Protein AF-A0A2G7TB02-F1 (afdb_monomer)

Foldseek 3Di:
DAQAFEAEPVRHTQWGFHDFDADPVRHTFWTWTQLDDPPPDDGQTATHGVVQWDQDPNHTYRYPDDSVNRSPHDGDDDPPLVVVLVVLLVVLVVLLVVLVVLLVVLVVVLVVDDPVVNVVSVVLSVQSVVLSVQLVVLSVVLVVVDSPCNVVSSVSNVVSSVSSVVSSVVVVD

pLDDT: mean 89.94, std 10.02, range [47.81, 98.06]

Sequence (173 aa):
MIGKFIFNDTGGKVGRVDDLIISPDKNVTYAIVSAGGFVGIGQHDVAIPIREINEISGKLIIMGATRQSVKDMPAFTYTNEAMVREQFLANAGKEISKGKAAVSELEKKYDLASSDAKVNIQMHINRMHTEIKSADEKMNEMRHSGVKNWRDFEAGVVAAIDRIKKSMALSEG

Solvent-accessible surface area (backbone atoms only — not comparable to full-atom values): 9484 Å² total; per-residue (Å²): 111,69,74,39,57,30,24,19,77,86,69,49,74,29,35,31,25,72,44,70,46,64,45,96,88,72,44,75,51,28,34,31,28,39,35,71,54,59,95,90,59,70,78,46,28,22,70,42,53,42,90,58,51,43,79,55,96,89,39,37,30,28,76,86,54,43,41,63,62,49,53,70,42,69,67,50,71,82,76,55,51,56,59,55,49,50,53,48,52,52,53,52,50,51,55,51,51,51,48,53,52,51,44,56,53,48,53,58,49,38,77,75,43,54,77,76,54,28,57,59,44,51,53,51,44,54,51,47,53,52,31,47,51,53,25,54,52,36,50,49,54,30,62,72,52,38,70,88,49,30,73,83,35,44,65,57,31,52,55,25,50,51,50,34,55,52,52,52,57,66,73,77,113

Radius of gyration: 26.58 Å; Cα contacts (8 Å, |Δi|>4): 226; chains: 1; bounding box: 56×30×71 Å

Organism: NCBI:txid2050562

InterPro domains:
  IPR011033 PRC-barrel-like superfamily [SSF50346] (2-78)
  IPR027275 PRC-barrel domain [PF05239] (2-63)

Mean predicted aligned error: 10.05 Å

Secondary structure (DSSP, 8-state):
-TTPEEE-TTS-EEEEEEEEEE-TTS-EEEEEEE-S--TTS---EEEEEGGG-EEETTEEE-TT--HHHHHSSPPP----HHHHHHHHHHHHHHHHHHHHHHHHHHHHHHHHS-HHHHHHHHHHHHHHHHHHHHHHHHHHHHHHHHHHHTHHHHHHHHHHHHHHHHHHHTTT-

Structure (mmCIF, N/CA/C/O backbone):
data_AF-A0A2G7TB02-F1
#
_entry.id   AF-A0A2G7TB02-F1
#
loop_
_atom_site.group_PDB
_atom_site.id
_atom_site.type_symbol
_atom_site.label_atom_id
_atom_site.label_alt_id
_atom_site.label_comp_id
_atom_site.label_asym_id
_atom_site.label_entity_id
_atom_site.label_seq_id
_atom_site.pdbx_PDB_ins_code
_atom_site.Cartn_x
_atom_site.Cartn_y
_atom_site.Cartn_z
_atom_site.occupancy
_atom_site.B_iso_or_equiv
_atom_site.auth_seq_id
_atom_site.auth_comp_id
_atom_site.auth_asym_id
_atom_site.auth_atom_id
_atom_site.pdbx_PDB_model_num
ATOM 1 N N . MET A 1 1 ? 21.167 -8.472 -21.580 1.00 82.38 1 MET A N 1
ATOM 2 C CA . MET A 1 1 ? 20.694 -7.115 -21.945 1.00 82.38 1 MET A CA 1
ATOM 3 C C . MET A 1 1 ? 21.054 -6.073 -20.896 1.00 82.38 1 MET A C 1
ATOM 5 O O . MET A 1 1 ? 21.525 -5.019 -21.295 1.00 82.38 1 MET A O 1
ATOM 9 N N . ILE A 1 2 ? 20.884 -6.353 -19.598 1.00 90.50 2 ILE A N 1
ATOM 10 C CA . ILE A 1 2 ? 21.295 -5.448 -18.507 1.00 90.50 2 ILE A CA 1
ATOM 11 C C . ILE A 1 2 ? 22.761 -5.012 -18.669 1.00 90.50 2 ILE A C 1
ATOM 13 O O . ILE A 1 2 ? 23.611 -5.809 -19.072 1.00 90.50 2 ILE A O 1
ATOM 17 N N . GLY A 1 3 ? 23.034 -3.732 -18.417 1.00 89.25 3 GLY A N 1
ATOM 18 C CA . GLY A 1 3 ? 24.341 -3.093 -18.559 1.00 89.25 3 GLY A CA 1
ATOM 19 C C . GLY A 1 3 ? 24.702 -2.671 -19.988 1.00 89.25 3 GLY A C 1
ATOM 20 O O . GLY A 1 3 ? 25.637 -1.886 -20.162 1.00 89.25 3 GLY A O 1
ATOM 21 N N . LYS A 1 4 ? 23.976 -3.134 -21.019 1.00 93.88 4 LYS A N 1
ATOM 22 C CA . LYS A 1 4 ? 24.222 -2.726 -22.412 1.00 93.88 4 LYS A CA 1
ATOM 23 C C . LYS A 1 4 ? 23.733 -1.294 -22.663 1.00 93.88 4 LYS A C 1
ATOM 25 O O . LYS A 1 4 ? 22.720 -0.850 -22.122 1.00 93.88 4 LYS A O 1
ATOM 30 N N . PHE A 1 5 ? 24.439 -0.583 -23.541 1.00 93.88 5 PHE A N 1
ATOM 31 C CA . PHE A 1 5 ? 23.983 0.703 -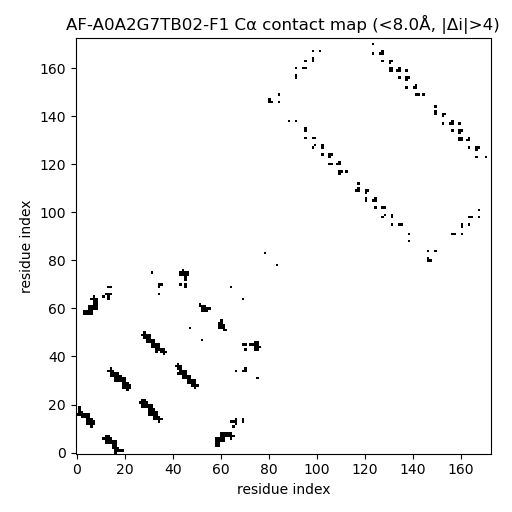24.066 1.00 93.88 5 PHE A CA 1
ATOM 32 C C . PHE A 1 5 ? 22.949 0.517 -25.174 1.00 93.88 5 PHE A C 1
ATOM 34 O O . PHE A 1 5 ? 23.034 -0.430 -25.959 1.00 93.88 5 PHE A O 1
ATOM 41 N N . ILE A 1 6 ? 22.014 1.461 -25.240 1.00 94.19 6 ILE A N 1
ATOM 42 C CA . ILE A 1 6 ? 21.049 1.587 -26.327 1.00 94.19 6 ILE A CA 1
ATOM 43 C C . ILE A 1 6 ? 21.522 2.684 -27.273 1.00 94.19 6 ILE A C 1
ATOM 45 O O . ILE A 1 6 ? 21.943 3.765 -26.841 1.00 94.19 6 ILE A O 1
ATOM 49 N N . PHE A 1 7 ? 21.433 2.389 -28.561 1.00 95.06 7 PHE A N 1
ATOM 50 C CA . PHE A 1 7 ? 21.759 3.273 -29.664 1.00 95.06 7 PHE A CA 1
ATOM 51 C C . PHE A 1 7 ? 20.503 3.577 -30.482 1.00 95.06 7 PHE A C 1
ATOM 53 O O . PHE A 1 7 ? 19.486 2.896 -30.363 1.00 95.06 7 PHE A O 1
ATOM 60 N N . ASN A 1 8 ? 20.579 4.595 -31.321 1.00 94.88 8 ASN A N 1
ATOM 61 C CA . ASN A 1 8 ? 19.619 4.809 -32.393 1.00 94.88 8 ASN A CA 1
ATOM 62 C C . ASN A 1 8 ? 20.157 4.276 -33.730 1.00 94.88 8 ASN A C 1
ATOM 64 O O . ASN A 1 8 ? 21.271 3.752 -33.815 1.00 94.88 8 ASN A O 1
ATOM 68 N N . ASP A 1 9 ? 19.356 4.416 -34.779 1.00 93.50 9 ASP A N 1
ATOM 69 C CA . ASP A 1 9 ? 19.651 3.993 -36.149 1.00 93.50 9 ASP A CA 1
ATOM 70 C C . ASP A 1 9 ? 20.820 4.755 -36.800 1.00 93.50 9 ASP A C 1
ATOM 72 O O . ASP A 1 9 ? 21.427 4.251 -37.741 1.00 93.50 9 ASP A O 1
ATOM 76 N N . THR A 1 10 ? 21.217 5.909 -36.252 1.00 93.94 10 THR A N 1
ATOM 77 C CA . THR A 1 10 ? 22.413 6.657 -36.682 1.00 93.94 10 THR A CA 1
ATOM 78 C C . THR A 1 10 ? 23.671 6.313 -35.876 1.00 93.94 10 THR A C 1
ATOM 80 O O . THR A 1 10 ? 24.741 6.874 -36.111 1.00 93.94 10 THR A O 1
ATOM 83 N N . GLY A 1 11 ? 23.577 5.373 -34.927 1.00 91.69 11 GLY A N 1
ATOM 84 C CA . GLY A 1 11 ? 24.689 4.939 -34.076 1.00 91.69 11 GLY A CA 1
ATOM 85 C C . GLY A 1 11 ? 24.956 5.836 -32.862 1.00 91.69 11 GLY A C 1
ATOM 86 O O . GLY A 1 11 ? 25.902 5.591 -32.112 1.00 91.69 11 GLY A O 1
ATOM 87 N N . GLY A 1 12 ? 24.122 6.849 -32.628 1.00 92.56 12 GLY A N 1
ATOM 88 C CA . GLY A 1 12 ? 24.156 7.693 -31.440 1.00 92.56 12 GLY A CA 1
ATOM 89 C C . GLY A 1 12 ? 23.647 6.959 -30.198 1.00 92.56 12 GLY A C 1
ATOM 90 O O . GLY A 1 12 ? 22.617 6.293 -30.229 1.00 92.56 12 GLY A O 1
ATOM 91 N N . LYS A 1 13 ? 24.357 7.089 -29.073 1.00 92.31 13 LYS A N 1
ATOM 92 C CA . LYS A 1 13 ? 23.948 6.512 -27.782 1.00 92.31 13 LYS A CA 1
ATOM 93 C C . LYS A 1 13 ? 22.802 7.318 -27.163 1.00 92.31 13 LYS A C 1
ATOM 95 O O . LYS A 1 13 ? 22.936 8.525 -26.959 1.00 92.31 13 LYS A O 1
ATOM 100 N N . VAL A 1 14 ? 21.727 6.631 -26.780 1.00 92.62 14 VAL A N 1
ATOM 101 C CA . VAL A 1 14 ? 20.516 7.248 -26.208 1.00 92.62 14 VAL A CA 1
ATOM 102 C C . VAL A 1 14 ? 20.265 6.878 -24.741 1.00 92.62 14 VAL A C 1
ATOM 104 O O . VAL A 1 14 ? 19.630 7.655 -24.038 1.00 92.62 14 VAL A O 1
ATOM 107 N N . GLY A 1 15 ? 20.827 5.770 -24.239 1.00 91.88 15 GLY A N 1
ATOM 108 C CA . GLY A 1 15 ? 20.668 5.354 -22.836 1.00 91.88 15 GLY A CA 1
ATOM 109 C C . GLY A 1 15 ? 21.458 4.095 -22.462 1.00 91.88 15 GLY A C 1
ATOM 110 O O . GLY A 1 15 ? 22.261 3.597 -23.258 1.00 91.88 15 GLY A O 1
ATOM 111 N N . ARG A 1 16 ? 21.246 3.580 -21.244 1.00 92.88 16 ARG A N 1
ATOM 112 C CA . ARG A 1 16 ? 21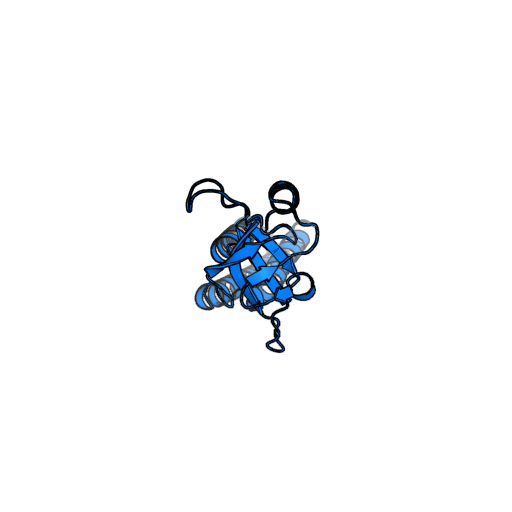.773 2.287 -20.758 1.00 92.88 16 ARG A CA 1
ATOM 113 C C . ARG A 1 16 ? 20.645 1.481 -20.118 1.00 92.88 16 ARG A C 1
ATOM 115 O O . ARG A 1 16 ? 19.859 2.063 -19.387 1.00 92.88 16 ARG A O 1
ATOM 122 N N . VAL A 1 17 ? 20.581 0.178 -20.389 1.00 93.38 17 VAL A N 1
ATOM 123 C CA . VAL A 1 17 ? 19.649 -0.726 -19.701 1.00 93.38 17 VAL A CA 1
ATOM 124 C C . VAL A 1 17 ? 20.174 -1.001 -18.296 1.00 93.38 17 VAL A C 1
ATOM 126 O O . VAL A 1 17 ? 21.242 -1.603 -18.158 1.00 93.38 17 VAL A O 1
ATOM 129 N N . ASP A 1 18 ? 19.422 -0.600 -17.281 1.00 90.00 18 ASP A N 1
ATOM 130 C CA . ASP A 1 18 ? 19.780 -0.786 -15.872 1.00 90.00 18 ASP A CA 1
ATOM 131 C C . ASP A 1 18 ? 19.028 -1.962 -15.247 1.00 90.00 18 ASP A C 1
ATOM 133 O O . ASP A 1 18 ? 19.611 -2.688 -14.445 1.00 90.00 18 ASP A O 1
ATOM 137 N N . ASP A 1 19 ? 17.793 -2.214 -15.684 1.00 90.19 19 ASP A N 1
ATOM 138 C CA . ASP A 1 19 ? 16.989 -3.348 -15.221 1.00 90.19 19 ASP A CA 1
ATOM 139 C C . ASP A 1 19 ? 15.990 -3.821 -16.295 1.00 90.19 19 ASP A C 1
ATOM 141 O O . ASP A 1 19 ? 15.843 -3.194 -17.350 1.00 90.19 19 ASP A O 1
ATOM 145 N N . LEU A 1 20 ? 15.308 -4.939 -16.046 1.00 91.38 20 LEU A N 1
ATOM 146 C CA . LEU A 1 20 ? 14.248 -5.499 -16.883 1.00 91.38 20 LEU A CA 1
ATOM 147 C C . LEU A 1 20 ? 13.012 -5.816 -16.032 1.00 91.38 20 LEU A C 1
ATOM 149 O O . LEU A 1 20 ? 13.103 -6.503 -15.019 1.00 91.38 20 LEU A O 1
ATOM 153 N N . ILE A 1 21 ? 11.830 -5.409 -16.495 1.00 87.88 21 ILE A N 1
ATOM 154 C CA . ILE A 1 21 ? 10.563 -5.863 -15.913 1.00 87.88 21 ILE A CA 1
ATOM 155 C C . ILE A 1 21 ? 10.187 -7.199 -16.551 1.00 87.88 21 ILE A C 1
ATOM 157 O O . ILE A 1 21 ? 10.000 -7.294 -17.768 1.00 87.88 21 ILE A O 1
ATOM 161 N N . ILE A 1 22 ? 10.032 -8.220 -15.712 1.00 87.38 22 ILE A N 1
ATOM 162 C CA . ILE A 1 22 ? 9.602 -9.562 -16.107 1.00 87.38 22 ILE A CA 1
ATOM 163 C C . ILE A 1 22 ? 8.154 -9.759 -15.654 1.00 87.38 22 ILE A C 1
ATOM 165 O O . ILE A 1 22 ? 7.833 -9.549 -14.484 1.00 87.38 22 ILE A O 1
ATOM 169 N N . SER A 1 23 ? 7.270 -10.146 -16.570 1.00 81.88 23 SER A N 1
ATOM 170 C CA . SER A 1 23 ? 5.881 -10.479 -16.253 1.00 81.88 23 SER A CA 1
ATOM 171 C C . SER A 1 23 ? 5.765 -11.835 -15.535 1.00 81.88 23 SER A C 1
ATOM 173 O O . SER A 1 23 ? 6.694 -12.645 -15.572 1.00 81.88 23 SER A O 1
ATOM 175 N N . PRO A 1 24 ? 4.629 -12.126 -14.870 1.00 78.44 24 PRO A N 1
ATOM 176 C CA . PRO A 1 24 ? 4.443 -13.377 -14.122 1.00 78.44 24 PRO A CA 1
ATOM 177 C C . PRO A 1 24 ? 4.611 -14.658 -14.955 1.00 78.44 24 PRO A C 1
ATOM 179 O O . PRO A 1 24 ? 5.006 -15.696 -14.430 1.00 78.44 24 PRO A O 1
ATOM 182 N N . ASP A 1 25 ? 4.356 -14.579 -16.260 1.00 87.19 25 ASP A N 1
ATOM 183 C CA . ASP A 1 25 ? 4.566 -15.644 -17.249 1.00 87.19 25 ASP A CA 1
ATOM 184 C C . ASP A 1 25 ? 6.039 -15.792 -17.696 1.00 87.19 25 ASP A C 1
ATOM 186 O O . ASP A 1 25 ? 6.336 -16.569 -18.600 1.00 87.19 25 ASP A O 1
ATOM 190 N N . LYS A 1 26 ? 6.968 -15.092 -17.029 1.00 84.94 26 LYS A N 1
ATOM 191 C CA . LYS A 1 26 ? 8.424 -15.093 -17.257 1.00 84.94 26 LYS A CA 1
ATOM 192 C C . LYS A 1 26 ? 8.881 -14.434 -18.563 1.00 84.94 26 LYS A C 1
ATOM 194 O O . LYS A 1 26 ? 10.023 -14.639 -18.974 1.00 84.94 26 LYS A O 1
ATOM 199 N N . ASN A 1 27 ? 8.045 -13.599 -19.176 1.00 89.75 27 ASN A N 1
ATOM 200 C CA . ASN A 1 27 ? 8.431 -12.807 -20.341 1.00 89.75 27 ASN A CA 1
ATOM 201 C C . ASN A 1 27 ? 9.013 -11.444 -19.935 1.00 89.75 27 ASN A C 1
ATOM 203 O O . ASN A 1 27 ? 8.539 -10.791 -19.010 1.00 89.75 27 ASN A O 1
ATOM 207 N N . VAL A 1 28 ? 10.050 -10.979 -20.634 1.00 90.75 28 VAL A N 1
ATOM 208 C CA . VAL A 1 28 ? 10.537 -9.601 -20.465 1.00 90.75 28 VAL A CA 1
ATOM 209 C C . VAL A 1 28 ? 9.552 -8.669 -21.161 1.00 90.75 28 VAL A C 1
ATOM 211 O O . VAL A 1 28 ? 9.277 -8.838 -22.345 1.00 90.75 28 VAL A O 1
ATOM 214 N N . THR A 1 29 ? 9.024 -7.684 -20.441 1.00 92.38 29 THR A N 1
ATOM 215 C CA . THR A 1 29 ? 8.011 -6.754 -20.971 1.00 92.38 29 THR A CA 1
ATOM 216 C C . THR A 1 29 ? 8.580 -5.363 -21.221 1.00 92.38 29 THR A C 1
ATOM 218 O O . THR A 1 29 ? 8.320 -4.772 -22.272 1.00 92.38 29 THR A O 1
ATOM 221 N N . TYR A 1 30 ? 9.419 -4.872 -20.307 1.00 94.06 30 TYR A N 1
ATOM 222 C CA . TYR A 1 30 ? 10.054 -3.558 -20.398 1.00 94.06 30 TYR A CA 1
ATOM 223 C C . TYR A 1 30 ? 11.530 -3.634 -20.018 1.00 94.06 30 TYR A C 1
ATOM 225 O O . TYR A 1 30 ? 11.922 -4.415 -19.152 1.00 94.06 30 TYR A O 1
ATOM 233 N N . ALA A 1 31 ? 12.337 -2.778 -20.635 1.00 94.00 31 ALA A N 1
ATOM 234 C CA . ALA A 1 31 ? 13.669 -2.437 -20.169 1.00 94.00 31 ALA A CA 1
ATOM 235 C C . ALA A 1 31 ? 13.614 -1.105 -19.419 1.00 94.00 31 ALA A C 1
ATOM 237 O O . ALA A 1 31 ? 13.036 -0.137 -19.917 1.00 94.00 31 ALA A O 1
ATOM 238 N N . ILE A 1 32 ? 14.233 -1.048 -18.243 1.00 92.38 32 ILE A N 1
ATOM 239 C CA . ILE A 1 32 ? 14.434 0.200 -17.512 1.00 92.38 32 ILE A CA 1
ATOM 240 C C . ILE A 1 32 ? 15.719 0.834 -18.022 1.00 92.38 32 ILE A C 1
ATOM 242 O O . ILE A 1 32 ? 16.794 0.230 -17.955 1.00 92.38 32 ILE A O 1
ATOM 246 N N . VAL A 1 33 ? 15.589 2.026 -18.597 1.00 92.31 33 VAL A N 1
ATOM 247 C CA . VAL A 1 33 ? 16.655 2.706 -19.326 1.00 92.31 33 VAL A CA 1
ATOM 248 C C . VAL A 1 33 ? 17.005 4.017 -18.649 1.00 92.31 33 VAL A C 1
ATOM 250 O O . VAL A 1 33 ? 16.176 4.912 -18.531 1.00 92.31 33 VAL A O 1
ATOM 253 N N . SER A 1 34 ? 18.274 4.166 -18.295 1.00 89.44 34 SER A N 1
ATOM 254 C CA . SER A 1 34 ? 18.819 5.403 -17.747 1.00 89.44 34 SER A CA 1
ATOM 255 C C . SER A 1 34 ? 19.116 6.385 -18.882 1.00 89.44 34 SER A C 1
ATOM 257 O O . SER A 1 34 ? 20.081 6.209 -19.639 1.00 89.44 34 SER A O 1
ATOM 259 N N . ALA A 1 35 ? 18.290 7.431 -19.012 1.00 82.31 35 ALA A N 1
ATOM 260 C CA . ALA A 1 35 ? 18.368 8.443 -20.080 1.00 82.31 35 ALA A CA 1
ATOM 261 C C . ALA A 1 35 ? 19.506 9.478 -19.869 1.00 82.31 35 ALA A C 1
ATOM 263 O O . ALA A 1 35 ? 19.891 10.241 -20.769 1.00 82.31 35 ALA A O 1
ATOM 264 N N . GLY A 1 36 ? 20.114 9.465 -18.678 1.00 67.06 36 GLY A N 1
ATOM 265 C CA . GLY A 1 36 ? 21.335 10.189 -18.333 1.00 67.06 36 GLY A CA 1
ATOM 266 C C . GLY A 1 36 ? 21.180 11.121 -17.131 1.00 67.06 36 GLY A C 1
ATOM 267 O O . GLY A 1 36 ? 20.514 12.143 -17.223 1.00 67.06 36 GLY A O 1
ATOM 268 N N . GLY A 1 37 ? 21.915 10.782 -16.075 1.00 57.84 37 GLY A N 1
ATOM 269 C CA . GLY A 1 37 ? 22.179 11.481 -14.815 1.00 57.84 37 GLY A CA 1
ATOM 270 C C . GLY A 1 37 ? 23.209 10.613 -14.076 1.00 57.84 37 GLY A C 1
ATOM 271 O O . GLY A 1 37 ? 23.268 9.407 -14.329 1.00 57.84 37 GLY A O 1
ATOM 272 N N . PHE A 1 38 ? 24.106 11.183 -13.271 1.00 49.69 38 PHE A N 1
ATOM 273 C 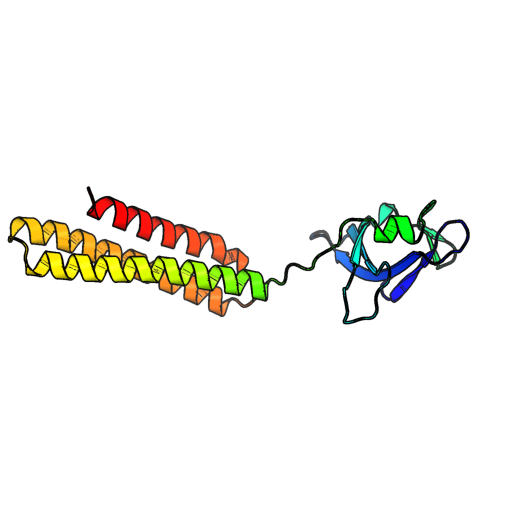CA . PHE A 1 38 ? 25.010 10.347 -12.470 1.00 49.69 38 PHE A CA 1
ATOM 274 C C . PHE A 1 38 ? 24.179 9.557 -11.451 1.00 49.69 38 PHE A C 1
ATOM 276 O O . PHE A 1 38 ? 23.210 10.082 -10.901 1.00 49.69 38 PHE A O 1
ATOM 283 N N . VAL A 1 39 ? 24.576 8.309 -11.192 1.00 50.25 39 VAL A N 1
ATOM 284 C CA . VAL A 1 39 ? 24.067 7.508 -10.071 1.00 50.25 39 VAL A CA 1
ATOM 285 C C . VAL A 1 39 ? 24.091 8.388 -8.813 1.00 50.25 39 VAL A C 1
ATOM 287 O O . VAL A 1 39 ? 25.166 8.786 -8.373 1.00 50.25 39 VAL A O 1
ATOM 290 N N . GLY A 1 40 ? 22.920 8.740 -8.275 1.00 51.06 40 GLY A N 1
ATOM 291 C CA . GLY A 1 40 ? 22.797 9.466 -7.005 1.00 51.06 40 GLY A CA 1
ATOM 292 C C . GLY A 1 40 ? 22.364 10.939 -7.052 1.00 51.06 40 GLY A C 1
ATOM 293 O O . GLY A 1 40 ? 22.111 11.486 -5.984 1.00 51.06 40 GLY A O 1
ATOM 294 N N . ILE A 1 41 ? 22.206 11.588 -8.216 1.00 47.81 41 ILE A N 1
ATOM 295 C CA . ILE A 1 41 ? 21.602 12.939 -8.285 1.00 47.81 41 ILE A CA 1
ATOM 296 C C . ILE A 1 41 ? 20.596 12.988 -9.442 1.00 47.81 41 ILE A C 1
ATOM 298 O O . ILE A 1 41 ? 20.970 13.207 -10.590 1.00 47.81 41 ILE A O 1
ATOM 302 N N . GLY A 1 42 ? 19.318 12.742 -9.134 1.00 57.12 42 GLY A N 1
ATOM 303 C CA . GLY A 1 42 ? 18.212 12.784 -10.099 1.00 57.12 42 GLY A CA 1
ATOM 304 C C . GLY A 1 42 ? 18.246 11.643 -11.119 1.00 57.12 42 GLY A C 1
ATOM 305 O O . GLY A 1 42 ? 18.575 11.851 -12.284 1.00 57.12 42 GLY A O 1
ATOM 306 N N . GLN A 1 43 ? 17.916 10.428 -10.678 1.00 63.31 43 GLN A N 1
ATOM 307 C CA . GLN A 1 43 ? 17.771 9.274 -11.562 1.00 63.31 43 GLN A CA 1
ATOM 308 C C . GLN A 1 43 ? 16.530 9.465 -12.453 1.00 63.31 43 GLN A C 1
ATOM 310 O O . GLN A 1 43 ? 15.405 9.440 -11.962 1.00 63.31 43 GLN A O 1
ATOM 315 N N . HIS A 1 44 ? 16.745 9.707 -13.752 1.00 78.38 44 HIS A N 1
ATOM 316 C CA . HIS A 1 44 ? 15.686 9.745 -14.769 1.00 78.38 44 HIS A CA 1
ATOM 317 C C . HIS A 1 44 ? 15.700 8.433 -15.548 1.00 78.38 44 HIS A C 1
ATOM 319 O O . HIS A 1 44 ? 16.262 8.332 -16.647 1.00 78.38 44 HIS A O 1
ATOM 325 N N . ASP A 1 45 ? 15.139 7.415 -14.909 1.00 87.62 45 ASP A N 1
ATOM 326 C CA . ASP A 1 45 ? 14.890 6.121 -15.528 1.00 87.62 45 ASP A CA 1
ATOM 327 C C . ASP A 1 45 ? 13.618 6.206 -16.355 1.00 87.62 45 ASP A C 1
ATOM 329 O O . ASP A 1 45 ? 12.681 6.905 -15.983 1.00 87.62 45 ASP A O 1
ATOM 333 N N . VAL A 1 46 ? 13.556 5.481 -17.464 1.00 90.94 46 VAL A N 1
ATOM 334 C CA . VAL A 1 46 ? 12.351 5.383 -18.291 1.00 90.94 46 VAL A CA 1
ATOM 335 C C . VAL A 1 46 ? 12.080 3.924 -18.621 1.00 90.94 46 VAL A C 1
ATOM 337 O O . VAL A 1 46 ? 13.008 3.140 -18.819 1.00 90.94 46 VAL A O 1
ATOM 340 N N . ALA A 1 47 ? 10.808 3.536 -18.660 1.00 93.00 47 ALA A N 1
ATOM 341 C CA . ALA A 1 47 ? 10.410 2.180 -19.018 1.00 93.00 47 ALA A CA 1
ATOM 342 C C . ALA A 1 47 ? 10.146 2.101 -20.526 1.00 93.00 47 ALA A C 1
ATOM 344 O O . ALA A 1 47 ? 9.180 2.679 -21.019 1.00 93.00 47 ALA A O 1
ATOM 345 N N . ILE A 1 48 ? 10.991 1.367 -21.252 1.00 93.69 48 ILE A N 1
ATOM 346 C CA . ILE A 1 48 ? 10.868 1.175 -22.702 1.00 93.69 48 ILE A CA 1
ATOM 347 C C . ILE A 1 48 ? 10.350 -0.240 -22.981 1.00 93.69 48 ILE A C 1
ATOM 349 O O . ILE A 1 48 ? 10.967 -1.204 -22.520 1.00 93.69 48 ILE A O 1
ATOM 353 N N . PRO A 1 49 ? 9.244 -0.411 -23.728 1.00 94.81 49 PRO A N 1
ATOM 354 C CA . PRO A 1 49 ? 8.760 -1.730 -24.122 1.00 94.81 49 PRO A CA 1
ATOM 355 C C . PRO A 1 49 ? 9.834 -2.525 -24.867 1.00 94.81 49 PRO A C 1
ATOM 357 O O . PRO A 1 49 ? 10.453 -2.012 -25.798 1.00 94.81 49 PRO A O 1
ATOM 360 N N . ILE A 1 50 ? 10.020 -3.805 -24.528 1.00 94.81 50 ILE A N 1
ATOM 361 C CA . ILE A 1 50 ? 11.098 -4.602 -25.140 1.00 94.81 50 ILE A CA 1
ATOM 362 C C . ILE A 1 50 ? 10.951 -4.725 -26.663 1.00 94.81 50 ILE A C 1
ATOM 364 O O . ILE A 1 50 ? 11.943 -4.776 -27.379 1.00 94.81 50 ILE A O 1
ATOM 368 N N . ARG A 1 51 ? 9.706 -4.696 -27.159 1.00 94.81 51 ARG A N 1
ATOM 369 C CA . ARG A 1 51 ? 9.359 -4.730 -28.590 1.00 94.81 51 ARG A CA 1
ATOM 370 C C . ARG A 1 51 ? 9.895 -3.535 -29.388 1.00 94.81 51 ARG A C 1
ATOM 372 O O . ARG A 1 51 ? 9.966 -3.614 -30.606 1.00 94.81 51 ARG A O 1
ATOM 379 N N . GLU A 1 52 ? 10.221 -2.428 -28.723 1.00 94.88 52 GLU A N 1
ATOM 380 C CA . GLU A 1 52 ? 10.782 -1.229 -29.361 1.00 94.88 52 GLU A CA 1
ATOM 381 C C . GLU A 1 52 ? 12.314 -1.297 -29.457 1.00 94.88 52 GLU A C 1
ATOM 383 O O . GLU A 1 52 ? 12.933 -0.503 -30.165 1.00 94.88 52 GLU A O 1
ATOM 388 N N . ILE A 1 53 ? 12.931 -2.266 -28.770 1.00 95.69 53 ILE A N 1
ATOM 389 C CA . ILE A 1 53 ? 14.375 -2.472 -28.736 1.00 95.69 53 ILE A CA 1
ATOM 390 C C . ILE A 1 53 ? 14.731 -3.631 -29.664 1.00 95.69 53 ILE A C 1
ATOM 392 O O . ILE A 1 53 ? 14.446 -4.794 -29.388 1.00 95.69 53 ILE A O 1
ATOM 396 N N . ASN A 1 54 ? 15.431 -3.313 -30.744 1.00 94.81 54 ASN A N 1
ATOM 397 C CA . ASN A 1 54 ? 15.942 -4.292 -31.692 1.00 94.81 54 ASN A CA 1
ATOM 398 C C . ASN A 1 54 ? 17.387 -4.646 -31.338 1.00 94.81 54 ASN A C 1
ATOM 400 O O . ASN A 1 54 ? 18.212 -3.755 -31.144 1.00 94.81 54 ASN A O 1
ATOM 404 N N . GLU A 1 55 ? 17.730 -5.932 -31.282 1.00 94.19 55 GLU A N 1
ATOM 405 C CA . GLU A 1 55 ? 19.129 -6.352 -31.174 1.00 94.19 55 GLU A CA 1
ATOM 406 C C . GLU A 1 55 ? 19.705 -6.595 -32.574 1.00 94.19 55 GLU A C 1
ATOM 408 O O . GLU A 1 55 ? 19.334 -7.547 -33.254 1.00 94.19 55 GLU A O 1
ATOM 413 N N . ILE A 1 56 ? 20.616 -5.722 -33.013 1.00 93.00 56 ILE A N 1
ATOM 414 C CA . ILE A 1 56 ? 21.250 -5.782 -34.336 1.00 93.00 56 ILE A CA 1
ATOM 415 C C . ILE A 1 56 ? 22.761 -5.846 -34.137 1.00 93.00 56 ILE A C 1
ATOM 417 O O . ILE A 1 56 ? 23.365 -4.947 -33.547 1.00 93.00 56 ILE A O 1
ATOM 421 N N . SER A 1 57 ? 23.383 -6.932 -34.603 1.00 89.94 57 SER A N 1
ATOM 422 C 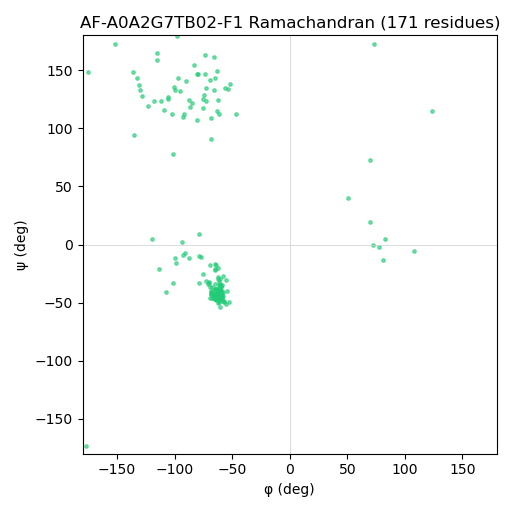CA . SER A 1 57 ? 24.830 -7.169 -34.471 1.00 89.94 57 SER A CA 1
ATOM 423 C C . SER A 1 57 ? 25.340 -6.995 -33.028 1.00 89.94 57 SER A C 1
ATOM 425 O O . SER A 1 57 ? 26.387 -6.396 -32.785 1.00 89.94 57 SER A O 1
ATOM 427 N N . GLY A 1 58 ? 24.556 -7.469 -32.051 1.00 88.50 58 GLY A N 1
ATOM 428 C CA . GLY A 1 58 ? 24.865 -7.406 -30.617 1.00 88.50 58 GLY A CA 1
ATOM 429 C C . GLY A 1 58 ? 24.634 -6.046 -29.941 1.00 88.50 58 GLY A C 1
ATOM 430 O O . GLY A 1 58 ? 24.822 -5.943 -28.720 1.00 88.50 5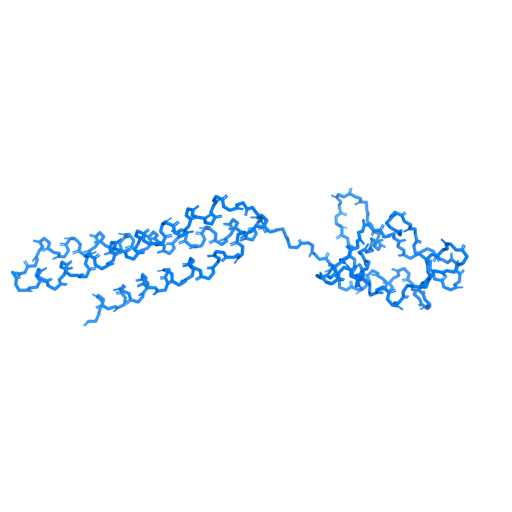8 GLY A O 1
ATOM 431 N N . LYS A 1 59 ? 24.213 -5.019 -30.694 1.00 92.00 59 LYS A N 1
ATOM 432 C CA . LYS A 1 59 ? 23.832 -3.691 -30.187 1.00 92.00 59 LYS A CA 1
ATOM 433 C C . LYS A 1 59 ? 22.322 -3.592 -30.012 1.00 92.00 59 LYS A C 1
ATOM 435 O O . LYS A 1 59 ? 21.570 -4.099 -30.835 1.00 92.00 59 LYS A O 1
ATOM 440 N N . LEU A 1 60 ? 21.894 -2.895 -28.964 1.00 96.00 60 LEU A N 1
ATOM 441 C CA . LEU A 1 60 ? 20.488 -2.571 -28.739 1.00 96.00 60 LEU A CA 1
ATOM 442 C C . LEU A 1 60 ? 20.155 -1.271 -29.471 1.00 96.00 60 LEU A C 1
ATOM 444 O O . LEU A 1 60 ? 20.838 -0.270 -29.252 1.00 96.00 60 LEU A O 1
ATOM 448 N N . ILE A 1 61 ? 19.145 -1.291 -30.336 1.00 96.06 61 ILE A N 1
ATOM 449 C CA . ILE A 1 61 ? 18.785 -0.185 -31.224 1.00 96.06 61 ILE A CA 1
ATOM 450 C C . ILE A 1 61 ? 17.298 0.141 -31.095 1.00 96.06 61 ILE A C 1
ATOM 452 O O . ILE A 1 61 ? 16.451 -0.732 -31.268 1.00 96.06 61 ILE A O 1
ATOM 456 N N . ILE A 1 62 ? 16.988 1.414 -30.854 1.00 95.62 62 ILE A N 1
ATOM 457 C CA . ILE A 1 62 ? 15.634 1.962 -30.986 1.00 95.62 62 ILE A CA 1
ATOM 458 C C . ILE A 1 62 ? 15.628 2.881 -32.206 1.00 95.62 62 ILE A C 1
ATOM 460 O O . ILE A 1 62 ? 16.339 3.887 -32.241 1.00 95.62 62 ILE A O 1
ATOM 464 N N . MET A 1 63 ? 14.850 2.519 -33.223 1.00 94.31 63 MET A N 1
ATOM 465 C CA . MET A 1 63 ? 14.796 3.265 -34.481 1.00 94.31 63 MET A CA 1
ATOM 466 C C . MET A 1 63 ? 14.194 4.659 -34.265 1.00 94.31 63 MET A C 1
ATOM 468 O O . MET A 1 63 ? 13.163 4.790 -33.610 1.00 94.31 63 MET A O 1
ATOM 472 N N . GLY A 1 64 ? 14.834 5.700 -34.801 1.00 92.81 64 GLY A N 1
ATOM 473 C CA . GLY A 1 64 ? 14.362 7.084 -34.713 1.00 92.81 64 GLY A CA 1
ATOM 474 C C . GLY A 1 64 ? 14.501 7.730 -33.330 1.00 92.81 64 GLY A C 1
ATOM 475 O O . GLY A 1 64 ? 14.155 8.900 -33.167 1.00 92.81 64 GLY A O 1
ATOM 476 N N . ALA A 1 65 ? 15.014 7.014 -32.324 1.00 93.00 65 ALA A N 1
ATOM 477 C CA . ALA A 1 65 ? 15.179 7.570 -30.989 1.00 93.00 65 ALA A CA 1
ATOM 478 C C . ALA A 1 65 ? 16.277 8.642 -30.954 1.00 93.00 65 ALA A C 1
ATOM 480 O O . ALA A 1 65 ? 17.357 8.511 -31.535 1.00 93.00 65 ALA A O 1
ATOM 481 N N . THR A 1 66 ? 16.038 9.693 -30.178 1.00 92.38 66 THR A N 1
ATOM 482 C CA . THR A 1 66 ? 17.066 10.666 -29.810 1.00 92.38 66 THR A CA 1
ATOM 483 C C . THR A 1 66 ? 17.293 10.613 -28.308 1.00 92.38 66 THR A C 1
ATOM 485 O O . THR A 1 66 ? 16.435 10.186 -27.538 1.00 92.38 66 THR A O 1
ATOM 488 N N . ARG A 1 67 ? 18.457 11.081 -27.848 1.00 88.44 67 ARG A N 1
ATOM 489 C CA . ARG A 1 67 ? 18.710 11.178 -26.404 1.00 88.44 67 ARG A CA 1
ATOM 490 C C . ARG A 1 67 ? 17.686 12.081 -25.710 1.00 88.44 67 ARG A C 1
ATOM 492 O O . ARG A 1 67 ? 17.323 11.809 -24.574 1.00 88.44 67 ARG A O 1
ATOM 499 N N . GLN A 1 68 ? 17.236 13.137 -26.389 1.00 88.19 68 GLN A N 1
ATOM 500 C CA . GLN A 1 68 ? 16.232 14.049 -25.853 1.00 88.19 68 GLN A CA 1
ATOM 501 C C . GLN A 1 68 ? 14.863 13.369 -25.766 1.00 88.19 68 GLN A C 1
ATOM 503 O O . GLN A 1 68 ? 14.276 13.370 -24.695 1.00 88.19 68 GLN A O 1
ATOM 508 N N . SER A 1 69 ? 14.421 12.664 -26.814 1.00 90.50 69 SER A N 1
ATOM 509 C CA . SER A 1 69 ? 13.130 11.963 -26.784 1.00 90.50 69 SER A CA 1
ATOM 510 C C . SER A 1 69 ? 13.064 10.887 -25.697 1.00 90.50 69 SER A C 1
ATOM 512 O O . SER A 1 69 ? 12.012 10.701 -25.102 1.00 90.50 69 SER A O 1
ATOM 514 N N . VAL A 1 70 ? 14.177 10.199 -25.405 1.00 89.25 70 VAL A N 1
ATOM 515 C CA . VAL A 1 70 ? 14.252 9.232 -24.293 1.00 89.25 70 VAL A CA 1
ATOM 516 C C . VAL A 1 70 ? 14.232 9.939 -22.930 1.00 89.25 70 VAL A C 1
ATOM 518 O O . VAL A 1 70 ? 13.654 9.412 -21.991 1.00 89.25 70 VAL A O 1
ATOM 521 N N . LYS A 1 71 ? 14.815 11.137 -22.800 1.00 86.31 71 LYS A N 1
ATOM 522 C CA . LYS A 1 71 ? 14.735 11.944 -21.567 1.00 86.31 71 LYS A CA 1
ATOM 523 C C . LYS A 1 71 ? 13.362 12.573 -21.340 1.00 86.31 71 LYS A C 1
ATOM 525 O O . LYS A 1 71 ? 12.973 12.755 -20.196 1.00 86.31 71 LYS A O 1
ATOM 530 N N . ASP A 1 72 ? 12.644 12.901 -22.405 1.00 89.31 72 ASP A N 1
ATOM 531 C CA . ASP A 1 72 ? 11.309 13.501 -22.315 1.00 89.31 72 ASP A CA 1
ATOM 532 C C . ASP A 1 72 ? 10.223 12.458 -22.004 1.00 89.31 72 ASP A C 1
ATOM 534 O O . ASP A 1 72 ? 9.082 12.814 -21.706 1.00 89.31 72 ASP A O 1
ATOM 538 N N . MET A 1 73 ? 10.564 11.164 -22.049 1.00 89.38 73 MET A N 1
ATOM 539 C CA . MET A 1 73 ? 9.667 10.105 -21.600 1.00 89.38 73 MET A CA 1
ATOM 540 C C . MET A 1 73 ? 9.365 10.238 -20.098 1.00 89.38 73 MET A C 1
ATOM 542 O O . MET A 1 73 ? 10.228 10.674 -19.325 1.00 89.38 73 MET A O 1
ATOM 546 N N . PRO A 1 74 ? 8.161 9.815 -19.662 1.00 85.75 74 PRO A N 1
ATOM 547 C CA . PRO A 1 74 ? 7.802 9.795 -18.253 1.00 85.75 74 PRO A CA 1
ATOM 548 C C . PRO A 1 74 ? 8.829 9.033 -17.417 1.00 85.75 74 PRO A C 1
ATOM 550 O O . PRO A 1 74 ? 9.223 7.918 -17.769 1.00 85.75 74 PRO A O 1
ATOM 553 N N . ALA A 1 75 ? 9.222 9.630 -16.293 1.00 84.00 75 ALA A N 1
ATOM 554 C CA . ALA A 1 75 ? 10.125 8.985 -15.357 1.00 84.00 75 ALA A CA 1
ATOM 555 C C . ALA A 1 75 ? 9.482 7.705 -14.803 1.00 84.00 75 ALA A C 1
ATOM 557 O O . ALA A 1 75 ? 8.393 7.727 -14.222 1.00 84.00 75 ALA A O 1
ATOM 558 N N . PHE A 1 76 ? 10.179 6.588 -14.966 1.00 83.44 76 PHE A N 1
ATOM 559 C CA . PHE A 1 76 ? 9.901 5.359 -14.258 1.00 83.44 76 PHE A CA 1
ATOM 560 C C . PHE A 1 76 ? 10.344 5.525 -12.808 1.00 83.44 76 PHE A C 1
ATOM 562 O O . PHE A 1 76 ? 11.501 5.827 -12.520 1.00 83.44 76 PHE A O 1
ATOM 569 N N . THR A 1 77 ? 9.414 5.317 -11.885 1.00 73.00 77 THR A N 1
ATOM 570 C CA . THR A 1 77 ? 9.713 5.306 -10.459 1.00 73.00 77 THR A CA 1
ATOM 571 C C . THR A 1 77 ? 9.532 3.894 -9.936 1.00 73.00 77 THR A C 1
ATOM 573 O O . THR A 1 77 ? 8.457 3.300 -10.047 1.00 73.00 77 THR A O 1
ATOM 576 N N . TYR A 1 78 ? 10.586 3.348 -9.329 1.00 70.81 78 TYR A N 1
ATOM 577 C CA . TYR A 1 78 ? 10.405 2.209 -8.444 1.00 70.81 78 TYR A CA 1
ATOM 578 C C . TYR A 1 78 ? 9.534 2.699 -7.294 1.00 70.81 78 TYR A C 1
ATOM 580 O O . TYR A 1 78 ? 9.939 3.578 -6.528 1.00 70.81 78 TYR A O 1
ATOM 588 N N . THR A 1 79 ? 8.322 2.161 -7.174 1.00 71.75 79 THR A N 1
ATOM 589 C CA . THR A 1 79 ? 7.559 2.374 -5.949 1.00 71.75 79 THR A CA 1
ATOM 590 C C . THR A 1 79 ? 8.391 1.767 -4.829 1.00 71.75 79 THR A C 1
ATOM 592 O O . THR A 1 79 ? 8.624 0.559 -4.806 1.00 71.75 79 THR A O 1
ATOM 595 N N . ASN A 1 80 ? 8.917 2.607 -3.935 1.00 80.19 80 ASN A N 1
ATOM 596 C CA . ASN A 1 80 ? 9.604 2.115 -2.753 1.00 80.19 80 ASN A CA 1
ATOM 597 C C . ASN A 1 80 ? 8.542 1.468 -1.859 1.00 80.19 80 ASN A C 1
ATOM 599 O O . ASN A 1 80 ? 7.905 2.139 -1.049 1.00 80.19 80 ASN A O 1
ATOM 603 N N . GLU A 1 81 ? 8.331 0.166 -2.045 1.00 83.69 81 GLU A N 1
ATOM 604 C CA . GLU A 1 81 ? 7.334 -0.618 -1.317 1.00 83.69 81 GLU A CA 1
ATOM 605 C C . GLU A 1 81 ? 7.518 -0.507 0.197 1.00 83.69 81 GLU A C 1
ATOM 607 O O . GLU A 1 81 ? 6.534 -0.525 0.930 1.00 83.69 81 GLU A O 1
ATOM 612 N N . ALA A 1 82 ? 8.752 -0.312 0.682 1.00 83.56 82 ALA A N 1
ATOM 613 C CA . ALA A 1 82 ? 8.988 -0.060 2.098 1.00 83.56 82 ALA A CA 1
ATOM 614 C C . ALA A 1 82 ? 8.365 1.275 2.524 1.00 83.56 82 ALA A C 1
ATOM 616 O O . ALA A 1 82 ? 7.648 1.317 3.515 1.00 83.56 82 ALA A O 1
ATOM 617 N N . MET A 1 83 ? 8.572 2.347 1.755 1.00 85.56 83 MET A N 1
ATOM 618 C CA . MET A 1 83 ? 7.995 3.663 2.043 1.00 85.56 83 MET A CA 1
ATOM 619 C C . MET A 1 83 ? 6.464 3.655 1.964 1.00 85.56 83 MET A C 1
ATOM 621 O O . MET A 1 83 ? 5.807 4.201 2.849 1.00 85.56 83 MET A O 1
ATOM 625 N N . VAL A 1 84 ? 5.886 3.019 0.939 1.00 90.50 84 VAL A N 1
ATOM 626 C CA . VAL A 1 84 ? 4.423 2.911 0.803 1.00 90.50 84 VAL A CA 1
ATOM 627 C C . VAL A 1 84 ? 3.832 2.122 1.966 1.00 90.50 84 VAL A C 1
ATOM 629 O O . VAL A 1 84 ? 2.874 2.578 2.589 1.00 90.50 84 VAL A O 1
ATOM 632 N N . ARG A 1 85 ? 4.450 0.990 2.320 1.00 91.56 85 ARG A N 1
ATOM 633 C CA . ARG A 1 85 ? 4.085 0.205 3.500 1.00 91.56 85 ARG A CA 1
ATOM 634 C C . ARG A 1 85 ? 4.160 1.035 4.775 1.00 91.56 85 ARG A C 1
ATOM 636 O O . ARG A 1 85 ? 3.214 1.011 5.551 1.00 91.56 85 ARG A O 1
ATOM 643 N N . GLU A 1 86 ? 5.251 1.762 5.016 1.00 90.75 86 GLU A N 1
ATOM 644 C CA . GLU A 1 86 ? 5.388 2.580 6.230 1.00 90.75 86 GLU A CA 1
ATOM 645 C C . GLU A 1 86 ? 4.324 3.685 6.291 1.00 90.75 86 GLU A C 1
ATOM 647 O O . GLU A 1 86 ? 3.699 3.876 7.335 1.00 90.75 86 GLU A O 1
ATOM 652 N N . GLN A 1 87 ? 4.030 4.355 5.171 1.00 91.69 87 GLN A N 1
ATOM 653 C CA . GLN A 1 87 ? 2.957 5.350 5.107 1.00 91.69 87 GLN A CA 1
ATOM 654 C C . GLN A 1 87 ? 1.583 4.724 5.382 1.00 91.69 87 GLN A C 1
ATOM 656 O O . GLN A 1 87 ? 0.770 5.298 6.113 1.00 91.69 87 GLN A O 1
ATOM 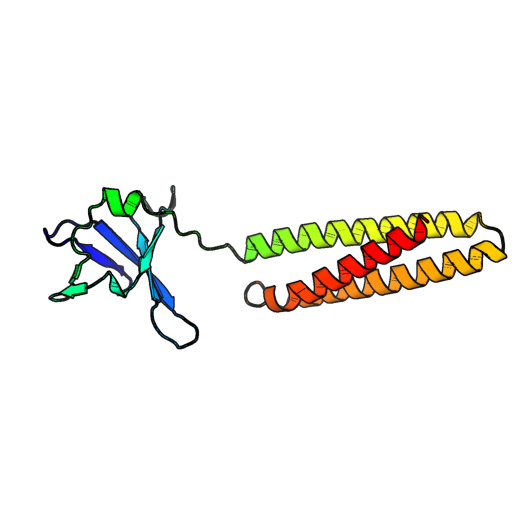661 N N . PHE A 1 88 ? 1.326 3.540 4.825 1.00 94.81 88 PHE A N 1
ATOM 662 C CA . PHE A 1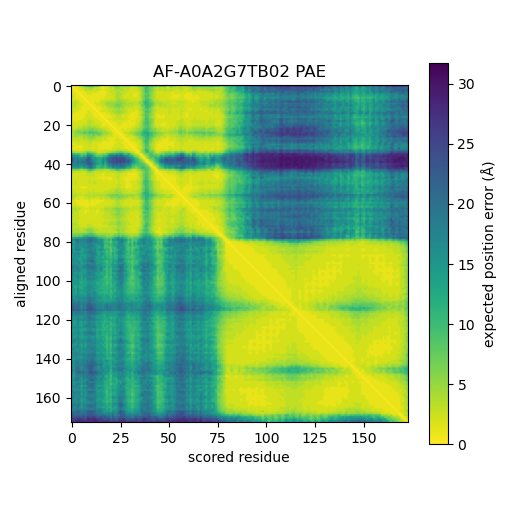 88 ? 0.111 2.783 5.090 1.00 94.81 88 PHE A CA 1
ATOM 663 C C . PHE A 1 88 ? -0.000 2.414 6.575 1.00 94.81 88 PHE A C 1
ATOM 665 O O . PHE A 1 88 ? -1.021 2.699 7.200 1.00 94.81 88 PHE A O 1
ATOM 672 N N . LEU A 1 89 ? 1.062 1.858 7.171 1.00 94.56 89 LEU A N 1
ATOM 673 C CA . LEU A 1 89 ? 1.100 1.482 8.586 1.00 94.56 89 LEU A CA 1
ATOM 674 C C . LEU A 1 89 ? 0.882 2.692 9.505 1.00 94.56 89 LEU A C 1
ATOM 676 O O . LEU A 1 89 ? 0.185 2.576 10.514 1.00 94.56 89 LEU A O 1
ATOM 680 N N . ALA A 1 90 ? 1.453 3.850 9.164 1.00 96.31 90 ALA A N 1
ATOM 681 C CA . ALA A 1 90 ? 1.263 5.089 9.911 1.00 96.31 90 ALA A CA 1
ATOM 682 C C . ALA A 1 90 ? -0.197 5.567 9.858 1.00 96.31 90 ALA A C 1
ATOM 684 O O . ALA A 1 90 ? -0.792 5.877 10.894 1.00 96.31 90 ALA A O 1
ATOM 685 N N . ASN A 1 91 ? -0.802 5.573 8.666 1.00 97.06 91 ASN A N 1
ATOM 686 C CA . ASN A 1 91 ? -2.199 5.965 8.482 1.00 97.06 91 ASN A CA 1
ATOM 687 C C . ASN A 1 91 ? -3.152 5.004 9.206 1.00 97.06 91 ASN A C 1
ATOM 689 O O . ASN A 1 91 ? -4.030 5.446 9.945 1.00 97.06 91 ASN A O 1
ATOM 693 N N . ALA A 1 92 ? -2.939 3.696 9.057 1.00 97.12 92 ALA A N 1
ATOM 694 C CA . ALA A 1 92 ? -3.700 2.665 9.750 1.00 97.12 92 ALA A CA 1
ATOM 695 C C . ALA A 1 92 ? -3.594 2.800 11.275 1.00 97.12 92 ALA A C 1
ATOM 697 O O . ALA A 1 92 ? -4.606 2.799 11.977 1.00 97.12 92 ALA A O 1
ATOM 698 N N . GLY A 1 93 ? -2.378 3.009 11.792 1.00 97.06 93 GLY A N 1
ATOM 699 C CA . GLY A 1 93 ? -2.145 3.246 13.215 1.00 97.06 93 GLY A CA 1
ATOM 700 C C . GLY A 1 93 ? -2.885 4.479 13.739 1.00 97.06 93 GLY A C 1
ATOM 701 O O . GLY A 1 93 ? -3.449 4.437 14.835 1.00 97.06 93 GLY A O 1
ATOM 702 N N . LYS A 1 94 ? -2.955 5.561 12.952 1.00 98.00 94 LYS A N 1
ATOM 703 C CA . LYS A 1 94 ? -3.720 6.766 13.306 1.00 98.00 94 LYS A CA 1
ATOM 704 C C . LYS A 1 94 ? -5.216 6.475 13.431 1.00 98.00 94 LYS A C 1
ATOM 706 O O . LYS A 1 94 ? -5.836 6.922 14.394 1.00 98.00 94 LYS A O 1
ATOM 711 N N . GLU A 1 95 ? -5.794 5.717 12.503 1.00 97.44 95 GLU A N 1
ATOM 712 C CA . GLU A 1 95 ? -7.216 5.351 12.555 1.00 97.44 95 GLU A CA 1
ATOM 713 C C . GLU A 1 95 ? -7.535 4.427 13.741 1.00 97.44 95 GLU A C 1
ATOM 715 O O . GLU A 1 95 ? -8.507 4.662 14.457 1.00 97.44 95 GLU A O 1
ATOM 720 N N . ILE A 1 96 ? -6.674 3.447 14.033 1.00 96.94 96 ILE A N 1
ATOM 721 C CA . ILE A 1 96 ? -6.816 2.597 15.228 1.00 96.94 96 ILE A CA 1
ATOM 722 C C . ILE A 1 96 ? -6.721 3.440 16.508 1.00 96.94 96 ILE A C 1
ATOM 724 O O . ILE A 1 96 ? -7.492 3.238 17.446 1.00 96.94 96 ILE A O 1
ATOM 728 N N . SER A 1 97 ? -5.814 4.421 16.544 1.00 97.75 97 SER A N 1
ATOM 729 C CA . SER A 1 97 ? -5.647 5.323 17.693 1.00 97.75 97 SER A CA 1
ATOM 730 C C . SER A 1 97 ? -6.895 6.178 17.936 1.00 97.75 97 SER A C 1
ATOM 732 O O . SER A 1 97 ? -7.295 6.354 19.085 1.00 97.75 97 SER A O 1
ATOM 734 N N . LYS A 1 98 ? -7.564 6.647 16.872 1.00 97.12 98 LYS A N 1
ATOM 735 C CA . LYS A 1 98 ? -8.877 7.308 16.982 1.00 97.12 98 LYS A CA 1
ATOM 736 C C . LYS A 1 98 ? -9.940 6.369 17.555 1.00 97.12 98 LYS A C 1
ATOM 738 O O . LYS A 1 98 ? -10.685 6.778 18.437 1.00 97.12 98 LYS A O 1
ATOM 743 N N . GLY A 1 99 ? -9.975 5.112 17.105 1.00 96.50 99 GLY A N 1
ATOM 744 C CA . GLY A 1 99 ? -10.872 4.095 17.661 1.00 96.50 99 GLY A CA 1
ATOM 745 C C . GLY A 1 99 ? -10.649 3.869 19.160 1.00 96.50 99 GLY A C 1
ATOM 746 O O . GLY A 1 99 ? -11.607 3.854 19.928 1.00 96.50 99 GLY A O 1
ATOM 747 N N . LYS A 1 100 ? -9.386 3.768 19.595 1.00 97.81 100 LYS A N 1
ATOM 748 C CA . LYS A 1 100 ? -9.012 3.641 21.018 1.00 97.81 100 LYS A CA 1
ATOM 749 C C . LYS A 1 100 ? -9.454 4.857 21.837 1.00 97.81 100 LYS A C 1
ATOM 751 O O . LYS A 1 100 ? -10.000 4.692 22.924 1.00 97.81 100 LYS A O 1
ATOM 756 N N . ALA A 1 101 ? -9.280 6.066 21.303 1.00 97.56 101 ALA A N 1
ATOM 757 C CA . ALA A 1 101 ? -9.767 7.283 21.949 1.00 97.56 101 ALA A CA 1
ATOM 758 C C . ALA A 1 101 ? -11.300 7.288 22.084 1.00 97.56 101 ALA A C 1
ATOM 760 O O . ALA A 1 101 ? -11.816 7.624 23.146 1.00 97.56 101 ALA A O 1
ATOM 761 N N . ALA A 1 102 ? -12.027 6.847 21.053 1.00 96.12 102 ALA A N 1
ATOM 762 C CA . ALA A 1 102 ? -13.484 6.736 21.104 1.00 96.12 102 ALA A CA 1
ATOM 763 C C . ALA A 1 102 ? -13.961 5.739 22.175 1.00 96.12 102 ALA A C 1
ATOM 765 O O . ALA A 1 102 ? -14.933 6.020 22.870 1.00 96.12 102 ALA A O 1
ATOM 766 N N . VAL A 1 103 ? -13.260 4.613 22.361 1.00 96.81 103 VAL A N 1
ATOM 767 C CA . VAL A 1 103 ? -13.540 3.685 23.473 1.00 96.81 103 VAL A CA 1
ATOM 768 C C . VAL A 1 103 ? -13.362 4.371 24.821 1.00 96.81 103 VAL A C 1
ATOM 770 O O . VAL A 1 103 ? -14.264 4.295 25.647 1.00 96.81 103 VAL A O 1
ATOM 773 N N . SER A 1 104 ? -12.262 5.102 25.017 1.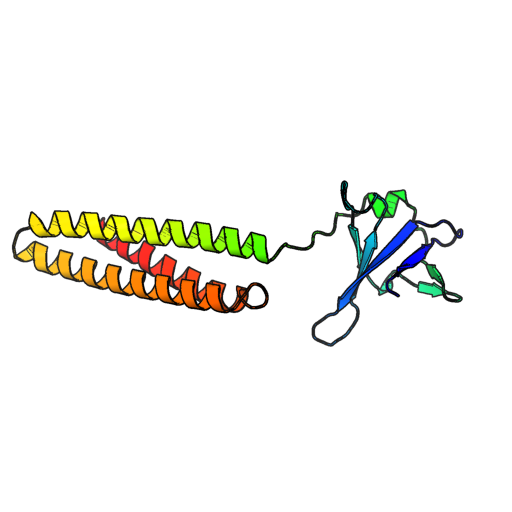00 97.00 104 SER A N 1
ATOM 774 C CA . SER A 1 104 ? -12.029 5.829 26.271 1.00 97.00 104 SER A CA 1
ATOM 775 C C . SER A 1 104 ? -13.131 6.855 26.571 1.00 97.00 104 SER A C 1
ATOM 777 O O . SER A 1 104 ? -13.539 7.020 27.718 1.00 97.00 104 SER A O 1
ATOM 779 N N . GLU A 1 105 ? -13.673 7.520 25.548 1.00 94.88 105 GLU A N 1
ATOM 780 C CA . GLU A 1 105 ? -14.825 8.412 25.717 1.00 94.88 105 GLU A CA 1
ATOM 781 C C . GLU A 1 105 ? -16.123 7.654 26.041 1.00 94.88 105 GLU A C 1
ATOM 783 O O . GLU A 1 105 ? -16.923 8.120 26.854 1.00 94.88 105 GLU A O 1
ATOM 788 N N . LEU A 1 106 ? -16.340 6.472 25.454 1.00 94.81 106 LEU A N 1
ATOM 789 C CA . LEU A 1 106 ? -17.482 5.620 25.796 1.00 94.81 106 LEU A CA 1
ATOM 790 C C . LEU A 1 106 ? -17.405 5.104 27.237 1.00 94.81 106 LEU A C 1
ATOM 792 O O . LEU A 1 106 ? -18.430 5.073 27.911 1.00 94.81 106 LEU A O 1
ATOM 796 N N . GLU A 1 107 ? -16.217 4.756 27.728 1.00 95.06 107 GLU A N 1
ATOM 797 C CA . GLU A 1 107 ? -15.996 4.348 29.122 1.00 95.06 107 GLU A CA 1
ATOM 798 C C . GLU A 1 107 ? -16.359 5.478 30.097 1.00 95.06 107 GLU A C 1
ATOM 800 O O . GLU A 1 107 ? -17.121 5.267 31.038 1.00 95.06 107 GLU A O 1
ATOM 805 N N . LYS A 1 108 ? -15.939 6.719 29.816 1.00 95.88 108 LYS A N 1
ATOM 806 C CA . LYS A 1 108 ? -16.350 7.885 30.621 1.00 95.88 108 LYS A CA 1
ATOM 807 C C . LYS A 1 108 ? -17.867 8.084 30.617 1.00 95.88 108 LYS A C 1
ATOM 809 O O . LYS A 1 108 ? -18.457 8.397 31.650 1.00 95.88 108 LYS A O 1
ATOM 814 N N . LYS A 1 109 ? -18.519 7.910 29.459 1.00 93.44 109 LYS A N 1
ATOM 815 C CA . LYS A 1 109 ? -19.987 7.984 29.353 1.00 93.44 109 LYS A CA 1
ATOM 816 C C . LYS A 1 109 ? -20.664 6.861 30.139 1.00 93.44 109 LYS A C 1
ATOM 818 O O . LYS A 1 109 ? -21.694 7.109 30.757 1.00 93.44 109 LYS A O 1
ATOM 823 N N . TYR A 1 110 ? -20.096 5.655 30.127 1.00 93.56 110 TYR A N 1
ATOM 824 C CA . TYR A 1 110 ? -20.599 4.509 30.879 1.00 93.56 110 TYR A CA 1
ATOM 825 C C . TYR A 1 110 ? -20.639 4.799 32.382 1.00 93.56 110 TYR A C 1
ATOM 827 O O . TYR A 1 110 ? -21.667 4.561 33.016 1.00 93.56 110 TYR A O 1
ATOM 835 N N . ASP A 1 111 ? -19.574 5.376 32.944 1.00 94.75 111 ASP A N 1
ATOM 836 C CA . ASP A 1 111 ? -19.489 5.672 34.381 1.00 94.75 111 ASP A CA 1
ATOM 837 C C . ASP A 1 111 ? -20.583 6.638 34.859 1.00 94.75 111 ASP A C 1
ATOM 839 O O . ASP A 1 111 ? -21.116 6.486 35.962 1.00 94.75 111 ASP A O 1
ATOM 843 N N . LEU A 1 112 ? -20.968 7.586 34.000 1.00 94.62 112 LEU A N 1
ATOM 844 C CA . LEU A 1 112 ? -21.971 8.619 34.280 1.00 94.62 112 LEU A CA 1
ATOM 845 C C . LEU A 1 112 ? -23.407 8.217 33.891 1.00 94.62 112 LEU A C 1
ATOM 847 O O . LEU A 1 112 ? -24.349 8.958 34.174 1.00 94.62 112 LEU A O 1
ATOM 851 N N . ALA A 1 113 ? -23.595 7.075 33.228 1.00 94.12 113 ALA A N 1
ATOM 852 C CA . ALA A 1 113 ? -24.878 6.673 32.659 1.00 94.12 113 ALA A CA 1
ATOM 853 C C . ALA A 1 113 ? -25.829 6.007 33.672 1.00 94.12 113 ALA A C 1
ATOM 855 O O . ALA A 1 113 ? -25.416 5.375 34.650 1.00 94.12 113 ALA A O 1
ATOM 856 N N . SER A 1 114 ? -27.135 6.092 33.392 1.00 94.00 114 SER A N 1
ATOM 857 C CA . SER A 1 114 ? -28.163 5.299 34.079 1.00 94.00 114 SER A CA 1
ATOM 858 C C . SER A 1 114 ? -28.007 3.801 33.780 1.00 94.00 114 SER A C 1
ATOM 860 O O . SER A 1 114 ? -27.384 3.423 32.788 1.00 94.00 114 SER A O 1
ATOM 862 N N . SER A 1 115 ? -28.599 2.930 34.605 1.00 90.81 115 SER A N 1
ATOM 863 C CA . SER A 1 115 ? -28.513 1.470 34.424 1.00 90.81 115 SER A CA 1
ATOM 864 C C . SER A 1 115 ? -28.967 0.996 33.037 1.00 90.81 115 SER A C 1
ATOM 866 O O . SER A 1 115 ? -28.300 0.155 32.440 1.00 90.81 115 SER A O 1
ATOM 868 N N . ASP A 1 116 ? -30.039 1.576 32.488 1.00 87.81 116 ASP A N 1
ATOM 869 C CA . ASP A 1 116 ? -30.546 1.210 31.157 1.00 87.81 116 ASP A CA 1
ATOM 870 C C . ASP A 1 116 ? -29.583 1.644 30.041 1.00 87.81 116 ASP A C 1
ATOM 872 O O . ASP A 1 116 ? -29.304 0.888 29.109 1.00 87.81 116 ASP A O 1
ATOM 876 N N . ALA A 1 117 ? -29.003 2.843 30.155 1.00 91.56 117 ALA A N 1
ATOM 877 C CA . ALA A 1 117 ? -28.023 3.342 29.194 1.00 91.56 117 ALA A CA 1
ATOM 878 C C . ALA A 1 117 ? -26.684 2.585 29.279 1.00 91.56 117 ALA A C 1
ATOM 880 O O . ALA A 1 117 ? -26.035 2.367 28.253 1.00 91.56 117 ALA A O 1
ATOM 881 N N . LYS A 1 118 ? -26.292 2.121 30.474 1.00 94.19 118 LYS A N 1
ATOM 882 C CA . LYS A 1 118 ? -25.070 1.332 30.695 1.00 94.19 118 LYS A CA 1
ATOM 883 C C . LYS A 1 118 ? -25.038 0.054 29.865 1.00 94.19 118 LYS A C 1
ATOM 885 O O . LYS A 1 118 ? -23.994 -0.252 29.297 1.00 94.19 118 LYS A O 1
ATOM 890 N N . VAL A 1 119 ? -26.159 -0.658 29.730 1.00 93.06 119 VAL A N 1
ATOM 891 C CA . VAL A 1 119 ? -26.229 -1.888 28.916 1.00 93.06 119 VAL A CA 1
ATOM 892 C C . VAL A 1 119 ? -25.893 -1.598 27.449 1.00 93.06 119 VAL A C 1
ATOM 894 O O . VAL A 1 119 ? -25.066 -2.288 26.848 1.00 93.06 119 VAL A O 1
ATOM 897 N N . ASN A 1 120 ? -26.475 -0.536 26.888 1.00 91.19 120 ASN A N 1
ATOM 898 C CA . ASN A 1 120 ? -26.239 -0.142 25.499 1.00 91.19 120 ASN A CA 1
ATOM 899 C C . ASN A 1 120 ? -24.805 0.360 25.281 1.00 91.19 120 ASN A C 1
ATOM 901 O O . ASN A 1 120 ? -24.163 -0.012 24.298 1.00 91.19 120 ASN A O 1
ATOM 905 N N . ILE A 1 121 ? -24.271 1.175 26.194 1.00 93.38 121 ILE A N 1
ATOM 906 C CA . ILE A 1 121 ? -22.891 1.676 26.099 1.00 93.38 121 ILE A CA 1
ATOM 907 C C . ILE A 1 121 ? -21.891 0.519 26.230 1.00 93.38 121 ILE A C 1
ATOM 909 O O . ILE A 1 121 ? -20.958 0.429 25.432 1.00 93.38 121 ILE A O 1
ATOM 913 N N . GLN A 1 122 ? -22.115 -0.417 27.157 1.00 94.81 122 GLN A N 1
ATOM 914 C CA . GLN A 1 122 ? -21.251 -1.585 27.338 1.00 94.81 122 GLN A CA 1
ATOM 915 C C . GLN A 1 122 ? -21.195 -2.460 26.080 1.00 94.81 122 GLN A C 1
ATOM 917 O O . GLN A 1 122 ? -20.126 -2.950 25.712 1.00 94.81 122 GLN A O 1
ATOM 922 N N . MET A 1 123 ? -22.323 -2.636 25.384 1.00 93.00 123 MET A N 1
ATOM 923 C CA . MET A 1 123 ? -22.355 -3.369 24.116 1.00 93.00 123 MET A CA 1
ATOM 924 C C . MET A 1 123 ? -21.475 -2.697 23.051 1.00 93.00 123 MET A C 1
ATOM 926 O O . MET A 1 123 ? -20.709 -3.380 22.364 1.00 93.00 123 MET A O 1
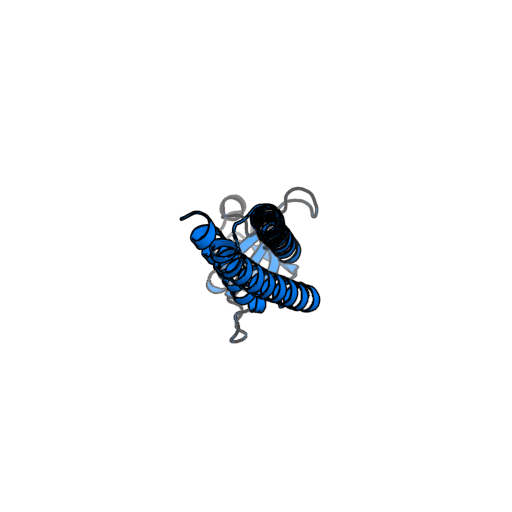ATOM 930 N N . HIS A 1 124 ? -21.534 -1.366 22.942 1.00 93.56 124 HIS A N 1
ATOM 931 C CA . HIS A 1 124 ? -20.690 -0.605 22.019 1.00 93.56 124 HIS A CA 1
ATOM 932 C C . HIS A 1 124 ? -19.204 -0.683 22.385 1.00 93.56 124 HIS A C 1
ATOM 934 O O . HIS A 1 124 ? -18.384 -0.919 21.497 1.00 93.56 124 HIS A O 1
ATOM 940 N N . ILE A 1 125 ? -18.859 -0.562 23.671 1.00 95.69 125 ILE A N 1
ATOM 941 C CA . ILE A 1 125 ? -17.482 -0.722 24.170 1.00 95.69 125 ILE A CA 1
ATOM 942 C C . ILE A 1 125 ? -16.932 -2.102 23.785 1.00 95.69 125 ILE A C 1
ATOM 944 O O . ILE A 1 125 ? -15.867 -2.199 23.175 1.00 95.69 125 ILE A O 1
ATOM 948 N N . ASN A 1 126 ? -17.686 -3.175 24.049 1.00 96.12 126 ASN A N 1
ATOM 949 C CA . ASN A 1 126 ? -17.264 -4.546 23.743 1.00 96.12 126 ASN A CA 1
ATOM 950 C C . ASN A 1 126 ? -17.043 -4.763 22.238 1.00 96.12 126 ASN A C 1
ATOM 952 O O . ASN A 1 126 ? -16.058 -5.385 21.822 1.00 96.12 126 ASN A O 1
ATOM 956 N N . ARG A 1 127 ? -17.945 -4.224 21.409 1.00 95.31 127 ARG A N 1
ATOM 957 C CA . ARG A 1 127 ? -17.812 -4.267 19.951 1.00 95.31 127 ARG A CA 1
ATOM 958 C C . ARG A 1 127 ? -16.561 -3.523 19.494 1.00 95.31 127 ARG A C 1
ATOM 960 O O . ARG A 1 127 ? -15.755 -4.089 18.762 1.00 95.31 127 ARG A O 1
ATOM 967 N N . MET A 1 128 ? -16.371 -2.290 19.955 1.00 96.06 128 MET A N 1
ATOM 968 C CA . MET A 1 128 ? -15.213 -1.472 19.598 1.00 96.06 128 MET A CA 1
ATOM 969 C C . MET A 1 128 ? -13.893 -2.134 20.007 1.00 96.06 128 MET A C 1
ATOM 971 O O . MET A 1 128 ? -12.974 -2.191 19.195 1.00 96.06 128 MET A O 1
ATOM 975 N N . HIS A 1 129 ? -13.805 -2.705 21.212 1.00 97.50 129 HIS A N 1
ATOM 976 C CA . HIS A 1 129 ? -12.626 -3.467 21.635 1.00 97.50 129 HIS A CA 1
ATOM 977 C C . HIS A 1 129 ? -12.327 -4.647 20.713 1.00 97.50 129 HIS A C 1
ATOM 979 O O . HIS A 1 129 ? -11.166 -4.877 20.373 1.00 97.50 129 HIS A O 1
ATOM 985 N N . THR A 1 130 ? -13.359 -5.378 20.289 1.00 97.38 130 THR A N 1
ATOM 986 C CA . THR A 1 130 ? -13.203 -6.524 19.384 1.00 97.38 130 THR A CA 1
ATOM 987 C C . THR A 1 130 ? -12.658 -6.080 18.026 1.00 97.38 130 THR A C 1
ATOM 989 O O . THR A 1 130 ? -11.709 -6.677 17.516 1.00 97.38 130 THR A O 1
ATOM 992 N N . GLU A 1 131 ? -13.200 -4.998 17.462 1.00 96.69 131 GLU A N 1
ATOM 993 C CA . GLU A 1 131 ? -12.748 -4.474 16.169 1.00 96.69 131 GLU A CA 1
ATOM 994 C C . GLU A 1 131 ? -11.335 -3.880 16.236 1.00 96.69 131 GLU A C 1
ATOM 996 O O . GLU A 1 131 ? -10.519 -4.128 15.348 1.00 96.69 131 GLU A O 1
ATOM 1001 N N . ILE A 1 132 ? -11.005 -3.161 17.314 1.00 97.88 132 ILE A N 1
ATOM 1002 C CA . ILE A 1 132 ? -9.653 -2.634 17.555 1.00 97.88 132 ILE A CA 1
ATOM 1003 C C . ILE A 1 132 ? -8.643 -3.774 17.679 1.00 97.88 132 ILE A C 1
ATOM 1005 O O . ILE A 1 132 ? -7.593 -3.723 17.040 1.00 97.88 132 ILE A O 1
ATOM 1009 N N . LYS A 1 133 ? -8.966 -4.818 18.451 1.00 98.06 133 LYS A N 1
ATOM 1010 C CA . LYS A 1 133 ? -8.106 -5.997 18.595 1.00 98.06 133 LYS A CA 1
ATOM 1011 C C . LYS A 1 133 ? -7.869 -6.675 17.244 1.00 98.06 133 LYS A C 1
ATOM 1013 O O . LYS A 1 133 ? -6.726 -6.955 16.901 1.00 98.06 133 LYS A O 1
ATOM 1018 N N . SER A 1 134 ? -8.928 -6.871 16.456 1.00 97.81 134 SER A N 1
ATOM 1019 C CA . SER A 1 134 ? -8.823 -7.439 15.107 1.00 97.81 134 SER A CA 1
ATOM 1020 C C . SER A 1 134 ? -7.932 -6.591 14.189 1.00 97.81 134 SER A C 1
ATOM 1022 O O . SER A 1 134 ? -7.119 -7.137 13.441 1.00 97.81 134 SER A O 1
ATOM 1024 N N . ALA A 1 135 ? -8.038 -5.260 14.254 1.00 97.88 135 ALA A N 1
ATOM 1025 C CA . ALA A 1 135 ? -7.192 -4.361 13.472 1.00 97.88 135 ALA A CA 1
ATOM 1026 C C . ALA A 1 135 ? -5.719 -4.404 13.914 1.00 97.88 135 ALA A C 1
ATOM 1028 O O . ALA A 1 135 ? -4.836 -4.455 13.057 1.00 97.88 135 ALA A O 1
ATOM 1029 N N . ASP A 1 136 ? -5.446 -4.430 15.224 1.00 97.44 136 ASP A N 1
ATOM 1030 C CA . ASP A 1 136 ? -4.090 -4.577 15.772 1.00 97.44 136 ASP A CA 1
ATOM 1031 C C . ASP A 1 136 ? -3.458 -5.921 15.344 1.00 97.44 136 ASP A C 1
ATOM 1033 O O . ASP A 1 136 ? -2.292 -5.962 14.946 1.00 97.44 136 ASP A O 1
ATOM 1037 N N . GLU A 1 137 ? -4.225 -7.016 15.343 1.00 97.44 137 GLU A N 1
ATOM 1038 C CA . GLU A 1 137 ? -3.777 -8.331 14.858 1.00 97.44 137 GLU A CA 1
ATOM 1039 C C . GLU A 1 137 ? -3.425 -8.301 13.365 1.00 97.44 137 GLU A C 1
ATOM 1041 O O . GLU A 1 137 ? -2.329 -8.718 12.986 1.00 97.44 137 GLU A O 1
ATOM 1046 N N . LYS A 1 138 ? -4.290 -7.728 12.516 1.00 97.56 138 LYS A N 1
ATOM 1047 C CA . LYS A 1 138 ? -4.017 -7.595 11.072 1.00 97.56 138 LYS A CA 1
ATOM 1048 C C . LYS A 1 138 ? -2.813 -6.705 10.781 1.00 97.56 138 LYS A C 1
ATOM 1050 O O . LYS A 1 138 ? -2.003 -7.022 9.911 1.00 97.56 138 LYS A O 1
ATOM 1055 N N . MET A 1 139 ? -2.651 -5.624 11.541 1.00 95.75 139 MET A N 1
ATOM 1056 C CA . MET A 1 139 ? -1.466 -4.771 11.475 1.00 95.75 139 MET A CA 1
ATOM 1057 C C . MET A 1 139 ? -0.196 -5.535 11.852 1.00 95.75 139 MET A C 1
ATOM 1059 O O . MET A 1 139 ? 0.839 -5.366 11.205 1.00 95.75 139 MET A O 1
ATOM 1063 N N . ASN A 1 140 ? -0.260 -6.394 12.869 1.00 96.06 140 ASN A N 1
ATOM 1064 C CA . ASN A 1 140 ? 0.870 -7.227 13.261 1.00 96.06 140 ASN A CA 1
ATOM 1065 C C . ASN A 1 140 ? 1.194 -8.280 12.197 1.00 96.06 140 ASN A C 1
ATOM 1067 O O . ASN A 1 140 ? 2.360 -8.395 11.830 1.00 96.06 140 ASN A O 1
ATOM 1071 N N . GLU A 1 141 ? 0.208 -8.994 11.650 1.00 95.00 141 GLU A N 1
ATOM 1072 C CA . GLU A 1 141 ? 0.412 -9.930 10.529 1.00 95.00 141 GLU A CA 1
ATOM 1073 C C . GLU A 1 141 ? 1.127 -9.238 9.355 1.00 95.00 141 GLU A C 1
ATOM 1075 O O . GLU A 1 141 ? 2.172 -9.699 8.886 1.00 95.00 141 GLU A O 1
ATOM 1080 N N . MET A 1 142 ? 0.634 -8.061 8.955 1.00 94.56 142 MET A N 1
ATOM 1081 C CA . MET A 1 142 ? 1.234 -7.258 7.892 1.00 94.56 142 MET A CA 1
ATOM 1082 C C . MET A 1 142 ? 2.677 -6.846 8.219 1.00 94.56 142 MET A C 1
ATOM 1084 O O . MET A 1 142 ? 3.556 -6.935 7.359 1.00 94.56 142 MET A O 1
ATOM 1088 N N . ARG A 1 143 ? 2.965 -6.416 9.456 1.00 92.19 143 ARG A N 1
ATOM 1089 C CA . ARG A 1 143 ? 4.331 -6.052 9.873 1.00 92.19 143 ARG A CA 1
ATOM 1090 C C . ARG A 1 143 ? 5.298 -7.232 9.757 1.00 92.19 143 ARG A C 1
ATOM 1092 O O . ARG A 1 143 ? 6.408 -7.020 9.268 1.00 92.19 143 ARG A O 1
ATOM 1099 N N . HIS A 1 144 ? 4.870 -8.437 10.140 1.00 92.88 144 HIS A N 1
ATOM 1100 C CA . HIS A 1 144 ? 5.681 -9.661 10.092 1.00 92.88 144 HIS A CA 1
ATOM 1101 C C . HIS A 1 144 ? 5.854 -10.229 8.677 1.00 92.88 144 HIS A C 1
ATOM 1103 O O . HIS A 1 144 ? 6.859 -10.882 8.409 1.00 92.88 144 HIS A O 1
ATOM 1109 N N . SER A 1 145 ? 4.927 -9.950 7.755 1.00 90.12 145 SER A N 1
ATOM 1110 C CA . SER A 1 145 ? 5.022 -10.401 6.355 1.00 90.12 145 SER A CA 1
ATOM 1111 C C . SER A 1 145 ? 6.218 -9.815 5.581 1.00 90.12 145 SER A C 1
ATOM 1113 O O . SER A 1 145 ? 6.627 -10.353 4.549 1.00 90.12 145 SER A O 1
ATOM 1115 N N . GLY A 1 146 ? 6.801 -8.725 6.091 1.00 82.62 146 GLY A N 1
ATOM 1116 C CA . GLY A 1 146 ? 7.906 -8.013 5.460 1.00 82.62 146 GLY A CA 1
ATOM 1117 C C . GLY A 1 146 ? 7.491 -7.205 4.225 1.00 82.62 146 GLY A C 1
ATOM 1118 O O . GLY A 1 146 ? 6.370 -7.269 3.732 1.00 82.62 146 GLY A O 1
ATOM 1119 N N . VAL A 1 147 ? 8.430 -6.417 3.699 1.00 83.38 147 VAL A N 1
ATOM 1120 C CA . VAL A 1 147 ? 8.187 -5.475 2.586 1.00 83.38 147 VAL A CA 1
ATOM 1121 C C . VAL A 1 147 ? 7.806 -6.174 1.273 1.00 83.38 147 VAL A C 1
ATOM 1123 O O . VAL A 1 147 ? 7.209 -5.557 0.403 1.00 83.38 147 VAL A O 1
ATOM 1126 N N . LYS A 1 148 ? 8.125 -7.457 1.096 1.00 80.12 148 LYS A N 1
ATOM 1127 C CA . LYS A 1 148 ? 7.840 -8.154 -0.165 1.00 80.12 148 LYS A CA 1
ATOM 1128 C C . LYS A 1 148 ? 6.374 -8.584 -0.304 1.00 80.12 148 LYS A C 1
ATOM 1130 O O . LYS A 1 148 ? 5.864 -8.591 -1.415 1.00 80.12 148 LYS A O 1
ATOM 1135 N N . ASN A 1 149 ? 5.718 -8.925 0.808 1.00 87.00 149 ASN A N 1
ATOM 1136 C CA . ASN A 1 149 ? 4.407 -9.591 0.799 1.00 87.00 149 ASN A CA 1
ATOM 1137 C C . ASN A 1 149 ? 3.307 -8.773 1.497 1.00 87.00 149 ASN A C 1
ATOM 1139 O O . ASN A 1 149 ? 2.188 -9.245 1.657 1.00 87.00 149 ASN A O 1
ATOM 1143 N N . TRP A 1 150 ? 3.602 -7.548 1.940 1.00 90.06 150 TRP A N 1
ATOM 1144 C CA . TRP A 1 150 ? 2.667 -6.773 2.763 1.00 90.06 150 TRP A CA 1
ATOM 1145 C C . TRP A 1 150 ? 1.343 -6.444 2.068 1.00 90.06 150 TRP A C 1
ATOM 1147 O O . TRP A 1 150 ? 0.324 -6.323 2.746 1.00 90.06 150 TRP A O 1
ATOM 1157 N N . ARG A 1 151 ? 1.348 -6.316 0.734 1.00 90.62 151 ARG A N 1
ATOM 1158 C CA . ARG A 1 151 ? 0.152 -5.985 -0.053 1.00 90.62 151 ARG A CA 1
ATOM 1159 C C . ARG A 1 151 ? -0.940 -7.049 0.056 1.00 90.62 151 ARG A C 1
ATOM 1161 O O . ARG A 1 151 ? -2.117 -6.706 0.018 1.00 90.62 151 ARG A O 1
ATOM 1168 N N . ASP A 1 152 ? -0.576 -8.306 0.307 1.00 92.00 152 ASP A N 1
ATOM 1169 C CA . ASP A 1 152 ? -1.541 -9.394 0.519 1.00 92.00 152 ASP A CA 1
ATOM 1170 C C . ASP A 1 152 ? -2.390 -9.175 1.789 1.00 92.00 152 ASP A C 1
ATOM 1172 O O . ASP A 1 152 ? -3.497 -9.699 1.912 1.00 92.00 152 ASP A O 1
ATOM 1176 N N . PHE A 1 153 ? -1.896 -8.362 2.729 1.00 95.62 153 PHE A N 1
ATOM 1177 C CA . PHE A 1 153 ? -2.546 -8.062 4.006 1.00 95.62 153 PHE A CA 1
ATOM 1178 C C . PHE A 1 153 ? -3.286 -6.718 4.007 1.00 95.62 153 PHE A C 1
ATOM 1180 O O . PHE A 1 153 ? -4.066 -6.453 4.925 1.00 95.62 153 PHE A O 1
ATOM 1187 N N . GLU A 1 154 ? -3.081 -5.883 2.982 1.00 93.75 154 GLU A N 1
ATOM 1188 C CA . GLU A 1 154 ? -3.629 -4.525 2.894 1.00 93.75 154 GLU A CA 1
ATOM 1189 C C . GLU A 1 154 ? -5.157 -4.524 3.041 1.00 93.75 154 GLU A C 1
ATOM 1191 O O . GLU A 1 154 ? -5.707 -3.844 3.911 1.00 93.75 154 GLU A O 1
ATOM 1196 N N . ALA A 1 155 ? -5.846 -5.365 2.264 1.00 94.94 155 ALA A N 1
ATOM 1197 C CA . ALA A 1 155 ? -7.303 -5.480 2.294 1.00 94.94 155 ALA A CA 1
ATOM 1198 C C . ALA A 1 155 ? -7.835 -5.897 3.677 1.00 94.94 155 ALA A C 1
ATOM 1200 O O . ALA A 1 155 ? -8.879 -5.414 4.120 1.00 94.94 155 ALA A O 1
ATOM 1201 N N . GLY A 1 156 ? -7.103 -6.763 4.387 1.00 97.25 156 GLY A N 1
ATOM 1202 C CA . GLY A 1 156 ? -7.465 -7.206 5.732 1.00 97.25 156 GLY A CA 1
ATOM 1203 C C . GLY A 1 156 ? -7.391 -6.077 6.761 1.00 97.25 156 GLY A C 1
ATOM 1204 O O . GLY A 1 156 ? -8.303 -5.931 7.579 1.00 97.25 156 GLY A O 1
ATOM 1205 N N . VAL A 1 157 ? -6.340 -5.255 6.694 1.00 97.69 157 VAL A N 1
ATOM 1206 C CA . VAL A 1 157 ? -6.174 -4.081 7.565 1.00 97.69 157 VAL A CA 1
ATOM 1207 C C . VAL A 1 157 ? -7.238 -3.024 7.265 1.00 97.69 157 VAL A C 1
ATOM 1209 O O . VAL A 1 157 ? -7.881 -2.531 8.193 1.00 97.69 157 VAL A O 1
ATOM 1212 N N . VAL A 1 158 ? -7.478 -2.712 5.985 1.00 97.62 158 VAL A N 1
ATOM 1213 C CA . VAL A 1 158 ? -8.506 -1.739 5.569 1.00 97.62 158 VAL A CA 1
ATOM 1214 C C . VAL A 1 158 ? -9.887 -2.161 6.067 1.00 97.62 158 VAL A C 1
ATOM 1216 O O . VAL A 1 158 ? -10.567 -1.379 6.730 1.00 97.62 158 VAL A O 1
ATOM 1219 N N . ALA A 1 159 ? -10.268 -3.423 5.850 1.00 97.94 159 ALA A N 1
ATOM 1220 C CA . ALA A 1 159 ? -11.558 -3.933 6.297 1.00 97.94 159 ALA A CA 1
ATOM 1221 C C . ALA A 1 159 ? -11.729 -3.856 7.825 1.00 97.94 159 ALA A C 1
ATOM 1223 O O . ALA A 1 159 ? -12.833 -3.601 8.304 1.00 97.94 159 ALA A O 1
ATOM 1224 N N . ALA A 1 160 ? -10.662 -4.075 8.602 1.00 97.81 160 ALA A N 1
ATOM 1225 C CA . ALA A 1 160 ? -10.710 -3.943 10.058 1.00 97.81 160 ALA A CA 1
ATOM 1226 C C . ALA A 1 160 ? -10.892 -2.482 10.501 1.00 97.81 160 ALA A C 1
ATOM 1228 O O . ALA A 1 160 ? -11.728 -2.194 11.358 1.00 97.81 160 ALA A O 1
ATOM 1229 N N . ILE A 1 161 ? -10.184 -1.545 9.867 1.00 97.88 161 ILE A N 1
ATOM 1230 C CA . ILE A 1 161 ? -10.338 -0.106 10.127 1.00 97.88 161 ILE A CA 1
ATOM 1231 C C . ILE A 1 161 ? -11.752 0.374 9.788 1.00 97.88 161 ILE A C 1
ATOM 1233 O O . ILE A 1 161 ? -12.341 1.144 10.548 1.00 97.88 161 ILE A O 1
ATOM 1237 N N . ASP A 1 162 ? -12.332 -0.089 8.684 1.00 97.81 162 ASP A N 1
ATOM 1238 C CA . ASP A 1 162 ? -13.689 0.301 8.299 1.00 97.81 162 ASP A CA 1
ATOM 1239 C C . ASP A 1 162 ? -14.738 -0.191 9.305 1.00 97.81 162 ASP A C 1
ATOM 1241 O O . ASP A 1 162 ? -15.704 0.524 9.592 1.00 97.81 162 ASP A O 1
ATOM 1245 N N . ARG A 1 163 ? -14.532 -1.362 9.924 1.00 97.38 163 ARG A N 1
ATOM 1246 C CA . ARG A 1 163 ? -15.394 -1.835 11.020 1.00 97.38 163 ARG A CA 1
ATOM 1247 C C . ARG A 1 163 ? -15.269 -0.978 12.280 1.00 97.38 163 ARG A C 1
ATOM 1249 O O . ARG A 1 163 ? -16.295 -0.726 12.919 1.00 97.38 163 ARG A O 1
ATOM 1256 N N . ILE A 1 164 ? -14.071 -0.478 12.604 1.00 96.50 164 ILE A N 1
ATOM 1257 C CA . ILE A 1 164 ? -13.874 0.507 13.684 1.00 96.50 164 ILE A CA 1
ATOM 1258 C C . ILE A 1 164 ? -14.662 1.781 13.369 1.00 96.50 164 ILE A C 1
ATOM 1260 O O . ILE A 1 164 ? -15.499 2.190 14.169 1.00 96.50 164 ILE A O 1
ATOM 1264 N N . LYS A 1 165 ? -14.468 2.371 12.183 1.00 95.94 165 LYS A N 1
ATOM 1265 C CA . LYS A 1 165 ? -15.164 3.605 11.771 1.00 95.94 165 LYS A CA 1
ATOM 1266 C C . LYS A 1 165 ? -16.683 3.449 11.805 1.00 95.94 165 LYS A C 1
ATOM 1268 O O . LYS A 1 165 ? -17.383 4.313 12.324 1.00 95.94 165 LYS A O 1
ATOM 1273 N N . LYS A 1 166 ? -17.198 2.325 11.299 1.00 94.94 166 LYS A N 1
ATOM 1274 C CA . LYS A 1 166 ? -18.632 2.015 11.342 1.00 94.94 166 LYS A CA 1
ATOM 1275 C C . LYS A 1 166 ? -19.143 1.898 12.778 1.00 94.94 166 LYS A C 1
ATOM 1277 O O . LYS A 1 166 ? -20.226 2.386 13.074 1.00 94.94 166 LYS A O 1
ATOM 1282 N N . SER A 1 167 ? -18.376 1.266 13.662 1.00 91.38 167 SER A N 1
ATOM 1283 C CA . SER A 1 167 ? -18.752 1.109 15.070 1.00 91.38 167 SER A CA 1
ATOM 1284 C C . SER A 1 167 ? -18.708 2.441 15.832 1.00 91.38 167 SER A C 1
ATOM 1286 O O . SER A 1 167 ? -19.565 2.668 16.678 1.00 91.38 167 SER A O 1
ATOM 1288 N N . MET A 1 168 ? -17.795 3.353 15.474 1.00 90.69 168 MET A N 1
ATOM 1289 C CA . MET A 1 168 ? -17.784 4.728 15.990 1.00 90.69 168 MET A CA 1
ATOM 1290 C C . MET A 1 168 ? -19.030 5.509 15.557 1.00 90.69 168 MET A C 1
ATOM 1292 O O . MET A 1 168 ? -19.691 6.104 16.402 1.00 90.69 168 MET A O 1
ATOM 1296 N N . ALA A 1 169 ? -19.395 5.457 14.272 1.00 89.50 169 ALA A N 1
ATOM 1297 C CA . ALA A 1 169 ? -20.566 6.169 13.751 1.00 89.50 169 ALA A CA 1
ATOM 1298 C C . ALA A 1 169 ? -21.887 5.709 14.398 1.00 89.50 169 ALA A C 1
ATOM 1300 O O . ALA A 1 169 ? -22.790 6.512 14.600 1.00 89.50 169 ALA A O 1
ATOM 1301 N N . LEU A 1 170 ? -21.988 4.427 14.770 1.00 79.56 170 LEU A N 1
ATOM 1302 C CA . LEU A 1 170 ? -23.143 3.885 15.497 1.00 79.56 170 LEU A CA 1
ATOM 1303 C C . LEU A 1 170 ? -23.252 4.390 16.945 1.00 79.56 170 LEU A C 1
ATOM 1305 O O . LEU A 1 170 ? -24.307 4.248 17.544 1.00 79.56 170 LEU A O 1
ATOM 1309 N N . SER A 1 171 ? -22.177 4.944 17.512 1.00 69.50 171 SER A N 1
ATOM 1310 C CA . SER A 1 171 ? -22.157 5.458 18.888 1.00 69.50 171 SER A CA 1
ATOM 1311 C C . SER A 1 171 ? -22.487 6.953 19.006 1.00 69.50 171 SER A C 1
ATOM 1313 O O . SER A 1 171 ? -22.634 7.460 20.120 1.00 69.50 171 SER A O 1
ATOM 1315 N N . GLU A 1 172 ? -22.570 7.658 17.873 1.00 65.69 172 GLU A N 1
ATOM 1316 C CA . GLU A 1 172 ? -22.891 9.091 17.791 1.00 65.69 172 GLU A CA 1
ATOM 1317 C C . GLU A 1 172 ? -24.365 9.373 17.450 1.00 65.69 172 GLU A C 1
ATOM 1319 O O . GLU A 1 172 ? -24.809 10.506 17.641 1.00 65.69 172 GLU A O 1
ATOM 1324 N N . GLY A 1 173 ? -25.105 8.377 16.948 1.00 55.31 173 GLY A N 1
ATOM 1325 C CA . GLY A 1 173 ? -26.535 8.466 16.617 1.00 55.31 173 GLY A CA 1
ATOM 1326 C C . GLY A 1 173 ? -27.422 7.846 17.684 1.00 55.31 173 GLY A C 1
ATOM 1327 O O . GLY A 1 173 ? -28.526 8.392 17.893 1.00 55.31 173 GLY A O 1
#

Nearest PDB structures (foldseek):
  8q0e-assembly1_B  TM=7.245E-01  e=2.325E+00  Trypanosoma brucei brucei
  4u5a-assembly3_C  TM=4.999E-01  e=2.058E+00  Plasmodium berghei
  8to0-assembly1_z4  TM=5.190E-01  e=3.350E+00  Mus musculus
  1cnt-assembly1_4  TM=2.872E-01  e=2.187E+00  Homo sapiens